Protein AF-A0A419HVE3-F1 (afdb_monomer)

Structure (mmCIF, N/CA/C/O backbone):
data_AF-A0A419HVE3-F1
#
_entry.id   AF-A0A419HVE3-F1
#
loop_
_atom_site.group_PDB
_atom_site.id
_atom_site.type_symbol
_atom_site.label_atom_id
_atom_site.label_alt_id
_atom_site.label_comp_id
_atom_site.label_asym_id
_atom_site.label_entity_id
_atom_site.label_seq_id
_atom_site.pdbx_PDB_ins_code
_atom_site.Cartn_x
_atom_site.Cartn_y
_atom_site.Cartn_z
_atom_site.occupancy
_atom_site.B_iso_or_equiv
_atom_site.auth_seq_id
_atom_site.auth_comp_id
_atom_site.auth_asym_id
_atom_site.auth_atom_id
_atom_site.pdbx_PDB_model_num
ATOM 1 N N . MET A 1 1 ? 7.947 -15.559 0.244 1.00 43.84 1 MET A N 1
ATOM 2 C CA . MET A 1 1 ? 7.481 -14.186 -0.045 1.00 43.84 1 MET A CA 1
ATOM 3 C C . MET A 1 1 ? 7.297 -13.464 1.283 1.00 43.84 1 MET A C 1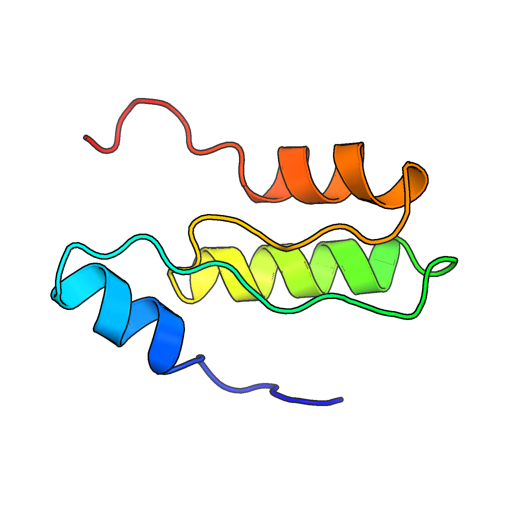
ATOM 5 O O . MET A 1 1 ? 6.715 -14.083 2.170 1.00 43.84 1 MET A O 1
ATOM 9 N N . PRO A 1 2 ? 7.833 -12.250 1.499 1.00 44.12 2 PRO A N 1
ATOM 10 C CA . PRO A 1 2 ? 7.677 -11.568 2.780 1.00 44.12 2 PRO A CA 1
ATOM 11 C C . PRO A 1 2 ? 6.183 -11.301 3.034 1.00 44.12 2 PRO A C 1
ATOM 13 O O . PRO A 1 2 ? 5.506 -10.725 2.194 1.00 44.12 2 PRO A O 1
ATOM 16 N N . GLY A 1 3 ? 5.665 -11.769 4.175 1.00 50.22 3 GLY A N 1
ATOM 17 C CA . GLY A 1 3 ? 4.399 -11.292 4.747 1.00 50.22 3 GLY A CA 1
ATOM 18 C C . GLY A 1 3 ? 3.085 -11.883 4.217 1.00 50.22 3 GLY A C 1
ATOM 19 O O . GLY A 1 3 ? 2.111 -11.152 4.109 1.00 50.22 3 GLY A O 1
ATOM 20 N N . THR A 1 4 ? 2.988 -13.186 3.937 1.00 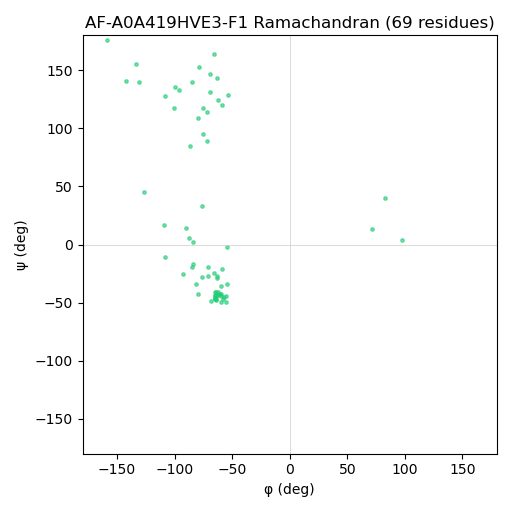51.03 4 THR A N 1
ATOM 21 C CA . THR A 1 4 ? 1.750 -13.841 3.436 1.00 51.03 4 THR A CA 1
ATOM 22 C C . THR A 1 4 ? 0.659 -14.071 4.507 1.00 51.03 4 THR A C 1
ATOM 24 O O . THR A 1 4 ? -0.074 -15.055 4.460 1.00 51.03 4 THR A O 1
ATOM 27 N N . GLY A 1 5 ? 0.550 -13.180 5.496 1.00 53.75 5 GLY A N 1
ATOM 28 C CA . GLY A 1 5 ? -0.476 -13.205 6.543 1.00 53.75 5 GLY A CA 1
ATOM 29 C C . GLY A 1 5 ? -1.102 -11.819 6.737 1.00 53.75 5 GLY A C 1
ATOM 30 O O . GLY A 1 5 ? -0.462 -10.818 6.416 1.00 53.75 5 GLY A O 1
ATOM 31 N N . PRO A 1 6 ? -2.341 -11.720 7.250 1.00 59.88 6 PRO A N 1
ATOM 32 C CA . PRO A 1 6 ? -3.035 -10.441 7.381 1.00 59.88 6 PRO A CA 1
ATOM 33 C C . PRO A 1 6 ? -2.235 -9.467 8.260 1.00 59.88 6 PRO A C 1
ATOM 35 O O . PRO A 1 6 ? -1.961 -9.740 9.431 1.00 59.88 6 PRO A O 1
ATOM 38 N N . ASN A 1 7 ? -1.855 -8.317 7.696 1.00 77.50 7 ASN A N 1
ATOM 39 C CA . ASN A 1 7 ? -1.001 -7.348 8.375 1.00 77.50 7 ASN A CA 1
ATOM 40 C C . ASN A 1 7 ? -1.771 -6.634 9.504 1.00 77.50 7 ASN A C 1
ATOM 42 O O . ASN A 1 7 ? -2.709 -5.871 9.269 1.00 77.50 7 ASN A O 1
ATOM 46 N N . ARG A 1 8 ? -1.355 -6.871 10.755 1.00 87.50 8 ARG A N 1
ATOM 47 C CA . ARG A 1 8 ? -2.005 -6.319 11.958 1.00 87.50 8 ARG A CA 1
ATOM 48 C C . ARG A 1 8 ? -1.898 -4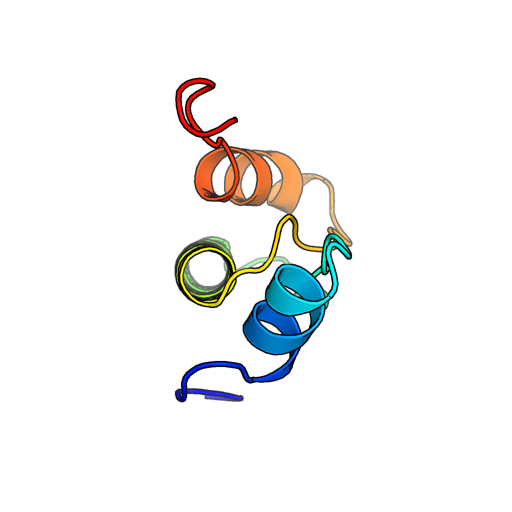.795 12.086 1.00 87.50 8 ARG A C 1
ATOM 50 O O . ARG A 1 8 ? -2.752 -4.198 12.733 1.00 87.50 8 ARG A O 1
ATOM 57 N N . ILE A 1 9 ? -0.885 -4.173 11.476 1.00 90.56 9 ILE A N 1
ATOM 58 C CA . ILE A 1 9 ? -0.634 -2.728 11.586 1.00 90.56 9 ILE A CA 1
ATOM 59 C C . ILE A 1 9 ? -1.731 -1.933 10.882 1.00 90.56 9 ILE A C 1
ATOM 61 O O . ILE A 1 9 ? -2.307 -1.036 11.493 1.00 90.56 9 ILE A O 1
ATOM 65 N N . GLY A 1 10 ? -2.073 -2.303 9.643 1.00 88.25 10 GLY A N 1
ATOM 66 C CA . GLY A 1 10 ? -3.134 -1.634 8.884 1.00 88.25 10 GLY A CA 1
ATOM 67 C C . GLY A 1 10 ? -4.469 -1.661 9.631 1.00 88.25 10 GLY A C 1
ATOM 68 O O . GLY A 1 10 ? -5.119 -0.634 9.807 1.00 88.25 10 GLY A O 1
ATOM 69 N N . ARG A 1 11 ? -4.830 -2.825 10.177 1.00 89.06 11 ARG A N 1
ATOM 70 C CA . ARG A 1 11 ? -6.059 -3.006 10.963 1.00 89.06 11 ARG A CA 1
ATOM 71 C C . ARG A 1 11 ? -6.059 -2.202 12.265 1.00 89.06 11 ARG A C 1
ATOM 73 O O . ARG A 1 11 ? -7.056 -1.551 12.563 1.00 89.06 11 ARG A O 1
ATOM 80 N N . ALA A 1 12 ? -4.966 -2.239 13.027 1.00 93.00 12 ALA A N 1
ATOM 81 C CA . ALA A 1 12 ? -4.859 -1.515 14.293 1.00 93.00 12 ALA A CA 1
ATOM 82 C C . ALA A 1 12 ? -4.912 0.007 14.088 1.00 93.00 12 ALA A C 1
ATOM 84 O O . ALA A 1 12 ? -5.645 0.693 14.793 1.00 93.00 12 ALA A O 1
ATOM 85 N N . ALA A 1 13 ? -4.202 0.526 13.084 1.00 91.56 13 ALA A N 1
ATOM 86 C CA . ALA A 1 13 ? -4.231 1.945 12.747 1.00 91.56 13 ALA A CA 1
ATOM 87 C C . ALA A 1 13 ? -5.638 2.396 12.323 1.00 91.56 13 ALA A C 1
ATOM 89 O O . ALA A 1 13 ? -6.130 3.395 12.840 1.00 91.56 13 ALA A O 1
ATOM 90 N N . ARG A 1 14 ? -6.340 1.611 11.492 1.00 88.38 14 ARG A N 1
ATOM 91 C CA . ARG A 1 14 ? -7.740 1.895 11.125 1.00 88.38 14 ARG A CA 1
ATOM 92 C C . ARG A 1 14 ? -8.672 1.908 12.334 1.00 88.38 14 ARG A C 1
ATOM 94 O O . ARG A 1 14 ? -9.498 2.808 12.434 1.00 88.38 14 ARG A O 1
ATOM 101 N N . ALA A 1 15 ? -8.524 0.957 13.258 1.00 92.06 15 ALA A N 1
ATOM 102 C CA . ALA A 1 15 ? -9.295 0.931 14.503 1.00 92.06 15 ALA A CA 1
ATOM 103 C C . ALA A 1 15 ? -9.020 2.156 15.396 1.00 92.06 15 ALA A C 1
ATOM 105 O O . ALA A 1 15 ? -9.904 2.595 16.123 1.00 92.06 15 ALA A O 1
ATOM 106 N N . ALA A 1 16 ? -7.819 2.731 15.306 1.00 94.38 16 ALA A N 1
ATOM 107 C CA . ALA A 1 16 ? -7.431 3.962 15.988 1.00 94.38 16 ALA A CA 1
ATOM 108 C C . ALA A 1 16 ? -7.754 5.248 15.194 1.00 94.38 16 ALA A C 1
ATOM 110 O O . ALA A 1 16 ? -7.353 6.331 15.611 1.00 94.38 16 ALA A O 1
ATOM 111 N N . GLY A 1 17 ? -8.434 5.157 14.042 1.00 91.75 17 GLY A N 1
ATOM 112 C CA . GLY A 1 17 ? -8.740 6.314 13.189 1.00 91.75 17 GLY A CA 1
ATOM 113 C C . GLY A 1 17 ? -7.533 6.901 12.441 1.00 91.75 17 GLY A C 1
ATOM 114 O O . GLY A 1 17 ? -7.623 7.995 11.893 1.00 91.75 17 GLY A O 1
ATOM 115 N N . VAL A 1 18 ? -6.405 6.188 12.395 1.00 94.00 18 VAL A N 1
ATOM 116 C CA . VAL A 1 18 ? -5.183 6.591 11.687 1.00 94.00 18 VAL A CA 1
ATOM 117 C C . VAL A 1 18 ? -5.151 5.940 10.306 1.00 94.00 18 VAL A C 1
ATOM 119 O O . VAL A 1 18 ? -5.358 4.734 10.175 1.00 94.00 18 VAL A O 1
ATOM 122 N N . ALA A 1 19 ? -4.852 6.720 9.266 1.00 92.06 19 ALA A N 1
ATOM 123 C CA . ALA A 1 19 ? -4.681 6.219 7.903 1.00 92.06 19 ALA A CA 1
ATOM 124 C C . ALA A 1 19 ? -3.281 5.589 7.727 1.00 92.06 19 ALA A C 1
ATOM 126 O O . ALA A 1 19 ? -2.292 6.324 7.698 1.00 92.06 19 ALA A O 1
ATOM 127 N N . PRO A 1 20 ? -3.148 4.253 7.604 1.00 93.12 20 PRO A N 1
ATOM 128 C CA . PRO A 1 20 ? -1.842 3.617 7.498 1.00 93.12 20 PRO A CA 1
ATOM 129 C C . PRO A 1 20 ? -1.345 3.614 6.048 1.00 93.12 20 PRO A C 1
ATOM 131 O O . PRO A 1 20 ? -2.112 3.338 5.121 1.00 93.12 20 PRO A O 1
ATOM 134 N N . ILE A 1 21 ? -0.048 3.865 5.865 1.00 93.69 21 ILE A N 1
ATOM 135 C CA . ILE A 1 21 ? 0.643 3.817 4.569 1.00 93.69 21 ILE A CA 1
ATOM 136 C C . ILE A 1 21 ? 1.555 2.592 4.552 1.00 93.69 21 ILE A C 1
ATOM 138 O O . ILE A 1 21 ? 2.338 2.387 5.478 1.00 93.69 21 ILE A O 1
ATOM 142 N N . ASP A 1 22 ? 1.424 1.769 3.518 1.00 95.06 22 ASP A N 1
ATOM 143 C CA . ASP A 1 22 ? 2.223 0.563 3.344 1.00 95.06 22 ASP A CA 1
ATOM 144 C C . ASP A 1 22 ? 3.623 0.885 2.806 1.00 95.06 22 ASP A C 1
ATOM 146 O O . ASP A 1 22 ? 3.840 1.890 2.117 1.00 95.06 22 ASP A O 1
ATOM 150 N N . ALA A 1 23 ? 4.575 0.014 3.129 1.00 93.88 23 ALA A N 1
ATOM 151 C CA . ALA A 1 23 ? 5.972 0.162 2.757 1.00 93.88 23 ALA A CA 1
ATOM 152 C C . ALA A 1 23 ? 6.178 0.075 1.238 1.00 93.88 23 ALA A C 1
ATOM 154 O O . ALA A 1 23 ? 5.328 -0.397 0.484 1.00 93.88 23 ALA A O 1
ATOM 155 N N . VAL A 1 24 ? 7.344 0.521 0.783 1.00 93.81 24 VAL A N 1
ATOM 156 C CA . VAL A 1 24 ? 7.720 0.495 -0.634 1.00 93.81 24 VAL A CA 1
ATOM 157 C C . VAL A 1 24 ? 7.942 -0.938 -1.121 1.00 93.81 24 VAL A C 1
ATOM 159 O O . VAL A 1 24 ? 8.455 -1.778 -0.381 1.00 93.81 24 VAL A O 1
ATOM 162 N N . LEU A 1 25 ? 7.617 -1.200 -2.387 1.00 94.88 25 LEU A N 1
ATOM 163 C CA . LEU A 1 25 ? 8.090 -2.390 -3.091 1.00 94.88 25 LEU A CA 1
ATOM 164 C C . LEU A 1 25 ? 9.267 -1.984 -3.983 1.00 94.88 25 LEU A C 1
ATOM 166 O O . LEU A 1 25 ? 9.124 -1.128 -4.858 1.00 94.88 25 LEU A O 1
ATOM 170 N N . VAL A 1 26 ? 10.443 -2.549 -3.702 1.00 93.81 26 VAL A N 1
ATOM 171 C CA . VAL A 1 26 ? 11.720 -2.104 -4.291 1.00 93.81 26 VAL A CA 1
ATOM 172 C C . VAL A 1 26 ? 12.010 -2.708 -5.662 1.00 93.81 26 VAL A C 1
ATOM 174 O O . VAL A 1 26 ? 12.838 -2.165 -6.390 1.00 93.81 26 VAL A O 1
ATOM 177 N N . ASP A 1 27 ? 11.326 -3.790 -6.039 1.00 94.25 27 ASP A N 1
ATOM 178 C CA . ASP A 1 27 ? 11.407 -4.314 -7.400 1.00 94.25 27 ASP A CA 1
ATOM 179 C C . ASP A 1 27 ? 10.587 -3.423 -8.344 1.00 94.25 27 ASP A C 1
ATOM 181 O O . ASP A 1 27 ? 9.367 -3.51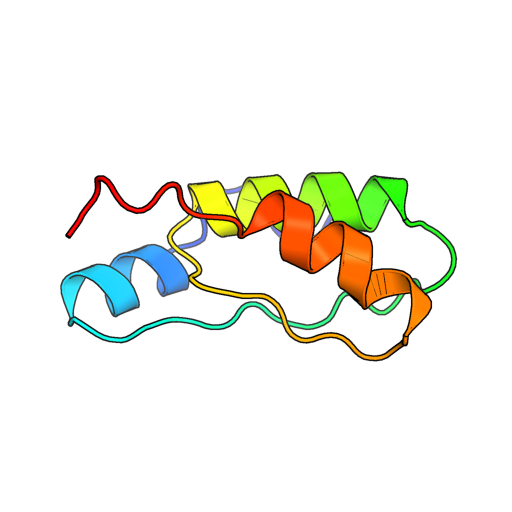9 -8.455 1.00 94.25 27 ASP A O 1
ATOM 185 N N . ILE A 1 28 ? 11.268 -2.473 -8.981 1.00 94.19 28 ILE A N 1
ATOM 186 C CA . ILE A 1 28 ? 10.637 -1.464 -9.841 1.00 94.19 28 ILE A CA 1
ATOM 187 C C . ILE A 1 28 ? 10.119 -2.080 -11.151 1.00 94.19 28 ILE A C 1
ATOM 189 O O . ILE A 1 28 ? 9.203 -1.525 -11.769 1.00 94.19 28 ILE A O 1
ATOM 193 N N . ALA A 1 29 ? 10.724 -3.179 -11.610 1.00 95.25 29 ALA A N 1
ATOM 194 C CA . ALA A 1 29 ? 10.406 -3.774 -12.902 1.00 95.25 29 ALA A CA 1
ATOM 195 C C . ALA A 1 29 ? 9.147 -4.647 -12.834 1.00 95.25 29 ALA A C 1
ATOM 197 O O . ALA A 1 29 ? 8.379 -4.669 -13.800 1.00 95.25 29 ALA A O 1
ATOM 198 N N . ASP A 1 30 ? 8.918 -5.309 -11.699 1.00 96.75 30 ASP A N 1
ATOM 199 C CA . ASP A 1 30 ? 7.804 -6.234 -11.516 1.00 96.75 30 ASP A CA 1
ATOM 200 C C . ASP A 1 30 ? 6.513 -5.525 -11.062 1.00 96.75 30 ASP A C 1
ATOM 202 O O . ASP A 1 30 ? 6.162 -5.432 -9.880 1.00 96.75 30 ASP A O 1
ATOM 206 N N . LEU A 1 31 ? 5.772 -5.007 -12.044 1.00 96.25 31 LEU A N 1
ATOM 207 C CA . LEU A 1 31 ? 4.477 -4.365 -11.809 1.00 96.25 31 LEU A CA 1
ATOM 208 C C . LEU A 1 31 ? 3.370 -5.358 -11.426 1.00 96.25 31 LEU A C 1
ATOM 210 O O . LEU A 1 31 ? 2.355 -4.943 -10.861 1.00 96.25 31 LEU A O 1
ATOM 214 N N . ASP A 1 32 ? 3.540 -6.647 -11.719 1.00 96.50 32 ASP A N 1
ATOM 215 C CA . ASP A 1 32 ? 2.549 -7.666 -11.385 1.00 96.50 32 ASP A CA 1
ATOM 216 C C . ASP A 1 32 ? 2.649 -8.061 -9.916 1.00 96.50 32 ASP A C 1
ATOM 218 O O . ASP A 1 32 ? 1.629 -8.096 -9.217 1.00 96.50 32 ASP A O 1
ATOM 222 N N . LEU A 1 33 ? 3.878 -8.228 -9.424 1.00 95.75 33 LEU A N 1
ATOM 223 C CA . LEU A 1 33 ? 4.167 -8.353 -8.004 1.00 95.75 33 LEU A CA 1
ATOM 224 C C . LEU A 1 33 ? 3.666 -7.127 -7.235 1.00 95.75 33 LEU A C 1
ATOM 226 O O . LEU A 1 33 ? 2.961 -7.284 -6.237 1.00 95.75 33 LEU A O 1
ATOM 230 N N . LEU A 1 34 ? 3.947 -5.913 -7.728 1.00 96.81 34 LEU A N 1
ATOM 231 C CA . LEU A 1 34 ? 3.441 -4.677 -7.124 1.00 96.81 34 LEU A CA 1
ATOM 232 C C . LEU A 1 34 ? 1.912 -4.678 -7.011 1.00 96.81 34 LEU A C 1
ATOM 234 O O . LEU A 1 34 ? 1.373 -4.287 -5.977 1.00 96.81 34 LEU A O 1
ATOM 238 N N . ARG A 1 35 ? 1.200 -5.104 -8.059 1.00 95.88 35 ARG A N 1
ATOM 239 C CA . ARG A 1 35 ? -0.268 -5.127 -8.060 1.00 95.88 35 ARG A CA 1
ATOM 240 C C . ARG A 1 35 ? -0.817 -6.099 -7.023 1.00 95.88 35 ARG A C 1
ATOM 242 O O . ARG A 1 35 ? -1.717 -5.727 -6.273 1.00 95.88 35 ARG A O 1
ATOM 249 N N . ALA A 1 36 ? -0.278 -7.316 -6.972 1.00 95.12 36 ALA A N 1
ATOM 250 C CA . ALA A 1 36 ? -0.687 -8.322 -5.995 1.00 95.12 36 ALA A CA 1
ATOM 251 C C . ALA A 1 36 ? -0.454 -7.832 -4.557 1.00 95.12 36 ALA A C 1
ATOM 253 O O . ALA A 1 36 ? -1.334 -7.954 -3.703 1.00 95.12 36 ALA A O 1
ATOM 254 N N . ASP A 1 37 ? 0.697 -7.204 -4.320 1.00 94.56 37 ASP A N 1
ATOM 255 C CA . ASP A 1 37 ? 1.068 -6.634 -3.030 1.00 94.56 37 ASP A CA 1
ATOM 256 C C . ASP A 1 37 ? 0.142 -5.473 -2.620 1.00 94.56 37 ASP A C 1
ATOM 258 O O . ASP A 1 37 ? -0.387 -5.456 -1.509 1.00 94.56 37 ASP A O 1
ATOM 262 N N . CYS A 1 38 ? -0.175 -4.554 -3.542 1.00 94.62 38 CYS A N 1
ATOM 263 C CA . CYS A 1 38 ? -1.110 -3.456 -3.272 1.00 94.62 38 CYS A CA 1
ATOM 264 C C . CYS A 1 38 ? -2.524 -3.951 -2.940 1.00 94.62 38 CYS A C 1
ATOM 266 O O . CYS A 1 38 ? -3.162 -3.421 -2.030 1.00 94.62 38 CYS A O 1
ATOM 268 N N . VAL A 1 39 ? -3.019 -4.972 -3.648 1.00 93.38 39 VAL A N 1
ATOM 269 C CA . VAL A 1 39 ? -4.335 -5.574 -3.372 1.00 93.38 39 VAL A CA 1
ATOM 270 C C . VAL A 1 39 ? -4.360 -6.205 -1.978 1.00 93.38 39 VAL A C 1
ATOM 272 O O . VAL A 1 39 ? -5.309 -5.991 -1.221 1.00 93.38 39 VAL A O 1
ATOM 275 N N . ALA A 1 40 ? -3.303 -6.928 -1.601 1.00 92.25 40 ALA A N 1
ATOM 276 C CA . ALA A 1 40 ? -3.182 -7.518 -0.270 1.00 92.25 40 ALA A CA 1
ATOM 277 C C . ALA A 1 40 ? -3.100 -6.450 0.838 1.00 92.25 40 ALA A C 1
ATOM 279 O O . ALA A 1 40 ? -3.739 -6.585 1.889 1.00 92.25 40 ALA A O 1
ATOM 280 N N . ALA A 1 41 ? -2.363 -5.363 0.599 1.00 92.62 41 ALA A N 1
ATOM 281 C CA . ALA A 1 41 ? -2.254 -4.239 1.523 1.00 92.62 41 ALA A CA 1
ATOM 282 C C . ALA A 1 41 ? -3.598 -3.515 1.707 1.00 92.62 41 ALA A C 1
ATOM 284 O O . ALA A 1 41 ? -4.029 -3.295 2.845 1.00 92.62 41 ALA A O 1
ATOM 285 N N . ALA A 1 42 ? -4.306 -3.210 0.615 1.00 91.12 42 ALA A N 1
ATOM 286 C CA . ALA A 1 42 ? -5.624 -2.580 0.662 1.00 91.12 42 ALA A CA 1
ATOM 287 C C . ALA A 1 42 ? -6.633 -3.445 1.440 1.00 91.12 42 ALA A C 1
ATOM 289 O O . ALA A 1 42 ? -7.329 -2.946 2.328 1.00 91.12 42 ALA A O 1
ATOM 290 N N . ALA A 1 43 ? -6.645 -4.760 1.189 1.00 89.38 43 ALA A N 1
ATOM 291 C CA . ALA A 1 43 ? -7.465 -5.721 1.930 1.00 89.38 43 ALA A CA 1
ATOM 292 C C . ALA A 1 43 ? -7.090 -5.814 3.424 1.00 89.38 43 ALA A C 1
ATOM 294 O O . ALA A 1 43 ? -7.940 -6.108 4.265 1.00 89.38 43 ALA A O 1
ATOM 295 N N . SER A 1 44 ? -5.834 -5.516 3.773 1.00 89.94 44 SER A N 1
ATOM 296 C CA . SER A 1 44 ? -5.330 -5.500 5.154 1.00 89.94 44 SER A CA 1
ATOM 297 C C . SER A 1 44 ? -5.590 -4.181 5.899 1.00 89.94 44 SER A C 1
ATOM 299 O O . SER A 1 44 ? -5.202 -4.043 7.060 1.00 89.94 44 SER A O 1
ATOM 301 N N . GLY A 1 45 ? -6.260 -3.209 5.271 1.00 89.81 45 GLY A N 1
ATOM 302 C CA . GLY A 1 45 ? -6.660 -1.946 5.901 1.00 89.81 45 GLY A CA 1
ATOM 303 C C . GLY A 1 45 ? -5.722 -0.767 5.644 1.00 89.81 45 GLY A C 1
ATOM 304 O O . GLY A 1 45 ? -5.979 0.326 6.156 1.00 89.81 45 GLY A O 1
ATOM 305 N N . PHE A 1 46 ? -4.676 -0.939 4.832 1.00 93.00 46 PHE A N 1
ATOM 306 C CA . PHE A 1 46 ? -3.868 0.190 4.374 1.00 93.00 46 PHE A CA 1
ATOM 307 C C . PHE A 1 46 ? -4.696 1.163 3.532 1.00 93.00 46 PHE A C 1
ATOM 309 O O . PHE A 1 46 ? -5.609 0.774 2.803 1.00 93.00 46 PHE A O 1
ATOM 316 N N . ALA A 1 47 ? -4.402 2.451 3.687 1.00 92.88 47 ALA A N 1
A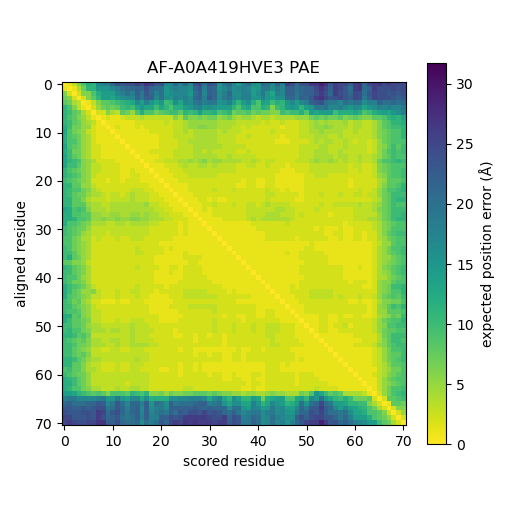TOM 317 C CA . ALA A 1 47 ? -5.041 3.531 2.945 1.00 92.88 47 ALA A CA 1
ATOM 318 C C . ALA A 1 47 ? -4.260 3.898 1.674 1.00 92.88 47 ALA A C 1
ATOM 320 O O . ALA A 1 47 ? -4.844 4.413 0.727 1.00 92.88 47 ALA A O 1
ATOM 321 N N . ALA A 1 48 ? -2.954 3.627 1.653 1.00 93.19 48 ALA A N 1
ATOM 322 C CA . ALA A 1 48 ? -2.075 3.886 0.520 1.00 93.19 48 ALA A CA 1
ATOM 323 C C . ALA A 1 48 ? -0.818 3.011 0.600 1.00 93.19 48 ALA A C 1
ATOM 325 O O . ALA A 1 48 ? -0.582 2.340 1.607 1.00 93.19 48 ALA A O 1
ATOM 326 N N . LYS A 1 49 ? 0.023 3.093 -0.434 1.00 95.06 49 LYS A N 1
ATOM 327 C CA . LYS A 1 49 ? 1.370 2.518 -0.478 1.00 95.06 49 LYS A CA 1
ATOM 328 C C . LYS A 1 49 ? 2.373 3.561 -0.958 1.00 95.06 49 LYS A C 1
ATOM 330 O O . LYS A 1 49 ? 2.077 4.334 -1.870 1.00 95.06 49 LYS A O 1
ATOM 335 N N . ALA A 1 50 ? 3.555 3.588 -0.353 1.00 94.94 50 ALA A N 1
ATOM 336 C CA . ALA A 1 50 ? 4.628 4.472 -0.787 1.00 94.94 50 ALA A CA 1
ATOM 337 C C . ALA A 1 50 ? 5.191 4.036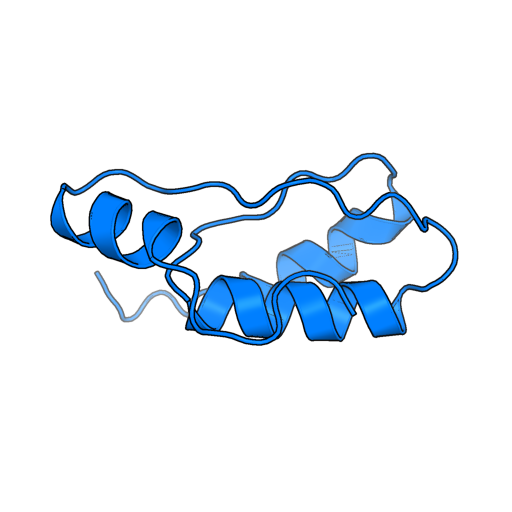 -2.157 1.00 94.94 50 ALA A C 1
ATOM 339 O O . ALA A 1 50 ? 5.521 2.869 -2.364 1.00 94.94 50 ALA A O 1
ATOM 340 N N . CYS A 1 51 ? 5.318 4.988 -3.086 1.00 95.00 51 CYS A N 1
ATOM 341 C CA . CYS A 1 51 ? 5.923 4.782 -4.406 1.00 95.00 51 CYS A CA 1
ATOM 342 C C . CYS A 1 51 ? 7.367 5.292 -4.408 1.00 95.00 51 CYS A C 1
ATOM 344 O O . CYS A 1 51 ? 7.621 6.404 -3.951 1.00 95.00 51 CYS A O 1
ATOM 346 N N . VAL A 1 52 ? 8.293 4.521 -4.983 1.00 95.69 52 VAL A N 1
ATOM 347 C CA . VAL A 1 52 ? 9.701 4.934 -5.174 1.00 95.69 52 VAL A CA 1
ATOM 348 C C . VAL A 1 52 ? 10.040 5.227 -6.629 1.00 95.69 52 VAL A C 1
ATOM 350 O O . VAL A 1 52 ? 11.100 5.775 -6.917 1.00 95.69 52 VAL A O 1
ATOM 353 N N . HIS A 1 53 ? 9.145 4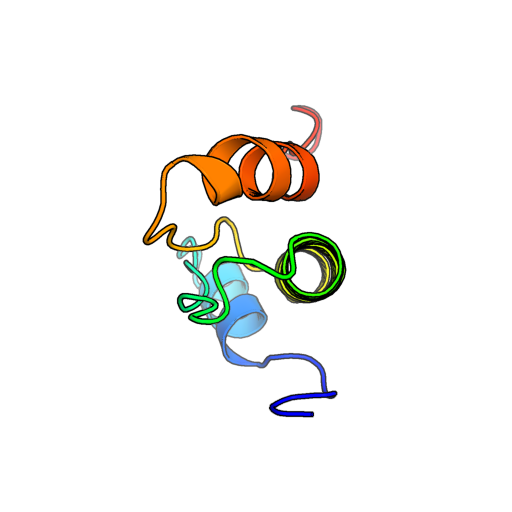.881 -7.557 1.00 97.25 53 HIS A N 1
ATOM 354 C CA . HIS A 1 53 ? 9.358 5.088 -8.983 1.00 97.25 53 HIS A CA 1
ATOM 355 C C . HIS A 1 53 ? 8.058 5.498 -9.701 1.00 97.25 53 HIS A C 1
ATOM 357 O O . HIS A 1 53 ? 7.010 4.909 -9.424 1.00 97.25 53 HIS A O 1
ATOM 363 N N . PRO A 1 54 ? 8.092 6.429 -10.680 1.00 97.56 54 PRO A N 1
ATOM 364 C CA . PRO A 1 54 ? 6.895 6.882 -11.402 1.00 97.56 54 PRO A CA 1
ATOM 365 C C . PRO A 1 54 ? 6.065 5.760 -12.044 1.00 97.56 54 PRO A C 1
ATOM 367 O O . PRO A 1 54 ? 4.841 5.816 -12.041 1.00 97.56 54 PRO A O 1
ATOM 370 N N . ARG A 1 55 ? 6.716 4.692 -12.527 1.00 96.62 55 ARG A N 1
ATOM 371 C CA . ARG A 1 55 ? 6.042 3.498 -13.094 1.00 96.62 55 ARG A CA 1
ATOM 372 C C . ARG A 1 55 ? 5.084 2.797 -12.123 1.00 96.62 55 ARG A C 1
ATOM 374 O O . ARG A 1 55 ? 4.219 2.056 -12.571 1.00 96.62 55 ARG A O 1
ATOM 381 N N . GLN A 1 56 ? 5.246 3.004 -10.819 1.00 97.44 56 GLN A N 1
ATOM 382 C CA . GLN A 1 56 ? 4.424 2.368 -9.789 1.00 97.44 56 GLN A CA 1
ATOM 383 C C . GLN A 1 56 ? 3.123 3.140 -9.5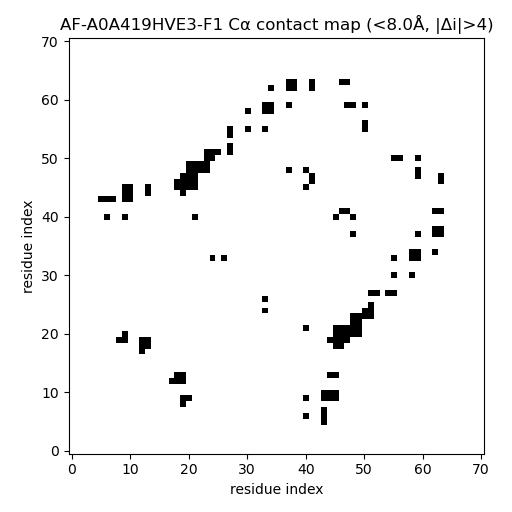25 1.00 97.44 56 GLN A C 1
ATOM 385 O O . GLN A 1 56 ? 2.173 2.565 -9.000 1.00 97.44 56 GLN A O 1
ATOM 390 N N . VAL A 1 57 ? 3.060 4.424 -9.904 1.00 95.75 57 VAL A N 1
ATOM 391 C CA . VAL A 1 57 ? 1.979 5.346 -9.517 1.00 95.75 57 VAL A CA 1
ATOM 392 C C . VAL A 1 57 ? 0.616 4.853 -9.984 1.00 95.75 57 VAL A C 1
ATOM 394 O O . VAL A 1 57 ? -0.306 4.782 -9.176 1.00 95.75 57 VAL A O 1
ATOM 397 N N . GLU A 1 58 ? 0.489 4.475 -11.255 1.00 95.88 58 GLU A N 1
ATOM 398 C CA . GLU A 1 58 ? -0.793 4.029 -11.813 1.00 95.88 58 GLU A CA 1
ATOM 399 C C . GLU A 1 58 ? -1.278 2.723 -11.172 1.00 95.88 58 GLU A C 1
ATOM 401 O O . GLU A 1 58 ? -2.450 2.598 -10.820 1.00 95.88 58 GLU A O 1
ATOM 406 N N . VAL A 1 59 ? -0.368 1.774 -10.933 1.00 95.88 59 VAL A N 1
ATOM 407 C CA . VAL A 1 59 ? -0.697 0.490 -10.293 1.00 95.88 59 VAL A CA 1
ATOM 408 C C . VAL A 1 59 ? -1.160 0.700 -8.851 1.00 95.88 59 VAL A C 1
ATOM 410 O O . VAL A 1 59 ? -2.182 0.145 -8.444 1.00 95.88 59 VAL A O 1
ATOM 413 N N . VAL A 1 60 ? -0.443 1.531 -8.087 1.00 95.12 60 VAL A N 1
ATOM 414 C CA . VAL A 1 60 ? -0.812 1.859 -6.705 1.00 95.12 60 VAL A CA 1
ATOM 415 C C . VAL A 1 60 ? -2.145 2.604 -6.675 1.00 95.12 60 VAL A C 1
ATOM 417 O O . VAL A 1 60 ? -3.036 2.217 -5.923 1.00 95.12 60 VAL A O 1
ATOM 420 N N . ARG A 1 61 ? -2.339 3.627 -7.517 1.00 93.94 61 ARG A N 1
ATOM 421 C CA . ARG A 1 61 ? -3.612 4.362 -7.581 1.00 93.94 61 ARG A CA 1
ATOM 422 C C . ARG A 1 61 ? -4.779 3.420 -7.850 1.00 93.94 61 ARG A C 1
ATOM 424 O O . ARG A 1 61 ? -5.736 3.458 -7.088 1.00 93.94 61 ARG A O 1
ATOM 431 N N . ALA A 1 62 ? -4.674 2.548 -8.852 1.00 93.31 62 ALA A N 1
ATOM 432 C CA . ALA A 1 62 ? -5.730 1.599 -9.202 1.00 93.31 62 ALA A CA 1
ATOM 433 C C . ALA A 1 62 ? -6.090 0.634 -8.056 1.00 93.31 62 ALA A C 1
ATOM 435 O O . ALA A 1 62 ? -7.256 0.292 -7.879 1.00 93.31 62 ALA A O 1
ATOM 436 N N . ALA A 1 63 ? -5.114 0.206 -7.251 1.00 92.25 63 ALA A N 1
ATOM 437 C CA . ALA A 1 63 ? -5.366 -0.684 -6.117 1.00 92.25 63 ALA A CA 1
ATOM 438 C C . ALA A 1 63 ? -5.998 0.029 -4.905 1.00 92.25 63 ALA A C 1
ATOM 440 O O . ALA A 1 63 ? -6.719 -0.596 -4.127 1.00 92.25 63 ALA A O 1
ATOM 441 N N . PHE A 1 64 ? -5.744 1.332 -4.748 1.00 90.00 64 PHE A N 1
ATOM 442 C CA . PHE A 1 64 ? -6.243 2.155 -3.642 1.00 90.00 64 PHE A CA 1
ATOM 443 C C . PHE A 1 64 ? -7.319 3.169 -4.072 1.00 90.00 64 PHE A C 1
ATOM 445 O O . PHE A 1 64 ? -7.640 4.080 -3.308 1.00 90.00 64 PHE A O 1
ATOM 452 N N . THR A 1 65 ? -7.942 3.021 -5.246 1.00 83.88 65 THR A N 1
ATOM 453 C CA . THR A 1 65 ? -9.156 3.775 -5.587 1.00 83.88 65 THR A CA 1
ATOM 454 C C . THR A 1 65 ? -10.327 3.237 -4.771 1.00 83.88 65 THR A C 1
ATOM 456 O O . THR A 1 65 ? -11.032 2.313 -5.179 1.00 83.88 65 THR A O 1
ATOM 459 N N . TRP A 1 66 ? -10.530 3.793 -3.580 1.00 63.97 66 TRP A N 1
ATOM 460 C CA . TRP A 1 66 ? -11.719 3.514 -2.788 1.00 63.97 66 TRP A CA 1
ATOM 461 C C . TRP A 1 66 ? -12.879 4.288 -3.413 1.00 63.97 66 TRP A C 1
ATOM 463 O O . TRP A 1 66 ? -12.858 5.514 -3.490 1.00 63.97 66 TRP A O 1
ATOM 473 N N . ARG A 1 67 ? -13.880 3.549 -3.896 1.00 48.69 67 ARG A N 1
ATOM 474 C CA . ARG A 1 67 ? -15.175 4.089 -4.315 1.00 48.69 67 ARG A CA 1
ATOM 475 C C . ARG A 1 67 ? -15.738 4.899 -3.142 1.00 48.69 67 ARG A C 1
ATOM 477 O O . ARG A 1 67 ? -15.785 4.387 -2.026 1.00 48.69 67 ARG A O 1
ATOM 484 N N . THR A 1 68 ? -16.134 6.138 -3.401 1.00 45.53 68 THR A N 1
ATOM 485 C CA . THR A 1 68 ? -16.532 7.197 -2.450 1.00 45.53 68 THR A CA 1
ATOM 486 C C . THR A 1 68 ? -17.648 6.820 -1.449 1.00 45.53 68 THR A C 1
ATOM 488 O O . THR A 1 68 ? -17.989 7.602 -0.577 1.00 45.53 68 THR A O 1
ATOM 491 N N . GLU A 1 69 ? -18.200 5.611 -1.517 1.00 41.69 69 GLU A N 1
ATOM 492 C CA . GLU A 1 69 ? -19.389 5.130 -0.794 1.00 41.69 69 GLU A CA 1
ATOM 493 C C . GLU A 1 69 ? -19.091 4.483 0.582 1.00 41.69 69 GLU A C 1
ATOM 495 O O . GLU A 1 69 ? -19.943 3.807 1.151 1.00 41.69 69 GLU A O 1
ATOM 500 N N . ARG A 1 70 ? -17.885 4.660 1.141 1.00 40.81 70 ARG A N 1
ATOM 501 C CA . ARG A 1 70 ? -17.520 4.148 2.483 1.00 40.81 70 ARG A CA 1
ATOM 502 C C . ARG A 1 70 ? -16.961 5.223 3.425 1.00 40.81 70 ARG A C 1
ATOM 504 O O . ARG A 1 70 ? -15.949 4.985 4.088 1.00 40.81 70 ARG A O 1
ATOM 511 N N . LEU A 1 71 ? -17.616 6.379 3.470 1.00 42.34 71 LEU A N 1
ATOM 512 C CA . LEU A 1 71 ? -17.521 7.373 4.547 1.00 42.34 71 LEU A CA 1
ATOM 513 C C . LEU A 1 71 ? -18.932 7.630 5.078 1.00 42.34 71 LEU A C 1
ATOM 515 O O . LEU A 1 71 ? -19.050 7.807 6.307 1.00 42.34 71 LEU A O 1
#

Nearest PDB structures (foldseek):
  3qll-assembly1_A  TM=9.122E-01  e=9.819E-04  Yersinia pestis
  1z6k-assembly1_A  TM=8.961E-01  e=1.194E-03  Mycobacterium tuberculosis H37Rv
  6as5-assembly1_B  TM=8.493E-01  e=2.445E-03  Mycobacterium tuberculosis H37Rv
  5vxs-assembly2_D  TM=9.110E-01  e=7.904E-03  Homo sapiens
  6cj3-assembly1_A  TM=7.677E-01  e=1.274E-03  Mycobacterium tuberculosis H37Rv

Sequence (71 aa):
MPGTGPNRIGRAARAAGVAPIDAVLVDIADLDLLRADCVAAAASGFAAKACVHPRQVEVVRAAFTWRTERL

Foldseek 3Di:
DPDPDQDVVLVVCVVVVHAAEAEEDPPLPPLVVLLVVLLSCVVSNHQFYDYPDPSNVVSRCVSNPDDPPPD

Organism: NCBI:txid2340917

Solvent-accessible surface area (backbone atoms only — not comparable to full-atom values): 4382 Å² total; per-residue (Å²): 124,93,72,93,58,85,49,63,63,21,44,52,29,47,78,68,75,40,83,29,69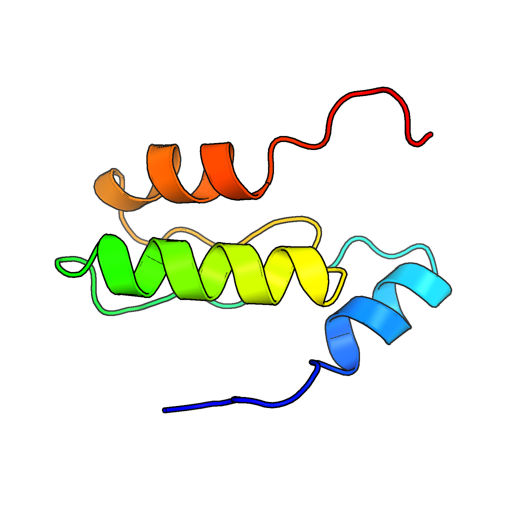,39,77,67,72,83,66,79,82,48,61,64,61,50,41,56,50,37,44,53,39,40,77,26,44,28,60,44,66,49,72,90,49,80,87,44,48,66,53,50,47,68,49,51,65,72,71,87,85,83,123

Radius of gyration: 12.02 Å; Cα contacts (8 Å, |Δi|>4): 80; chains: 1; bounding box: 31×22×29 Å

InterPro domains:
  IPR015813 Pyruvate/Phosphoenolpyruvate kinase-like domain superfamily [SSF51621] (8-65)
  IPR040442 Pyruvate kinase-like domain superfamily [G3DSA:3.20.20.60] (6-71)

Secondary structure (DSSP, 8-state):
-TT-S--HHHHHHHHTT---EEPPP--SS-HHHHHHHHHHHHHTT-SEE--SSGGGHHHHHHHS---TT--

Mean predicted aligned error: 5.61 Å

pLDDT: mean 85.68, std 17.16, range [40.81, 97.56]